Protein AF-A0A139DE17-F1 (afdb_monomer_lite)

Foldseek 3Di:
DDDAAAEEEEAQDPPPPVVCVLPVVRYNYQYDYLVDDPVVRQDPGDDAYAYEHEPQRDDPVSLVCVVVVLVVHRHPAYEYEHAPVCCVP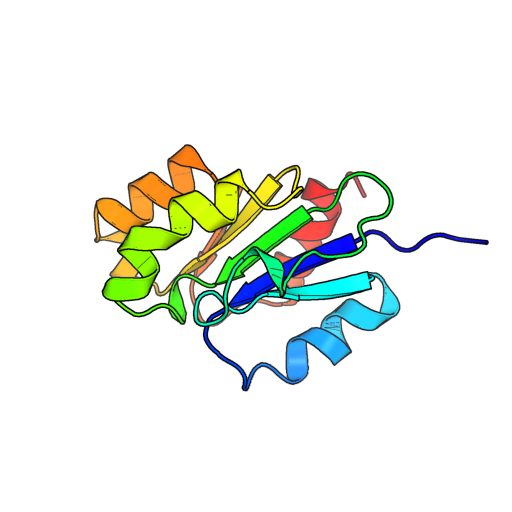PSVVCCCVVGHPYYDHPPDPSVVVVVVNCVSVPD

Secondary structure (DSSP, 8-state):
--PPPEEEEEES-TT-HHHHHHHTTTSEEEEE-TTS-GGG------SS-EEEEEGGG--HHHHTTHHHHHHHS--S-EEEEE-GGGGGSHHHHHHHHHHEEEEEESSP-HHHHHHHHHHHHT-

pLDDT: mean 85.29, std 9.53, range [44.12, 95.06]

Structure (mmCIF, N/CA/C/O backbone):
data_AF-A0A139DE17-F1
#
_entry.id   AF-A0A139DE17-F1
#
loop_
_atom_site.group_PDB
_atom_site.id
_atom_site.type_symbol
_atom_site.label_atom_id
_atom_site.label_alt_id
_atom_site.label_comp_id
_atom_site.label_asym_id
_atom_site.label_entity_id
_atom_site.label_seq_id
_atom_site.pdbx_PDB_ins_code
_atom_site.Cartn_x
_atom_site.Cartn_y
_atom_site.Cartn_z
_atom_site.occupancy
_atom_site.B_iso_or_equiv
_atom_site.auth_seq_id
_atom_site.auth_comp_id
_atom_site.auth_asym_id
_atom_site.auth_atom_id
_atom_site.pdbx_PDB_model_num
ATOM 1 N N . MET A 1 1 ? 22.606 -5.690 -19.377 1.00 44.12 1 MET A N 1
ATOM 2 C CA . MET A 1 1 ? 22.368 -5.689 -17.919 1.00 44.12 1 MET A CA 1
ATOM 3 C C . MET A 1 1 ? 20.881 -5.479 -17.728 1.00 44.12 1 MET A C 1
ATOM 5 O O . MET A 1 1 ? 20.391 -4.405 -18.050 1.00 44.12 1 MET A O 1
ATOM 9 N N . GLU A 1 2 ? 20.149 -6.518 -17.347 1.00 55.00 2 GLU A N 1
ATOM 10 C CA . GLU A 1 2 ? 18.698 -6.441 -17.159 1.00 55.00 2 GLU A CA 1
ATOM 11 C C . GLU A 1 2 ? 18.421 -5.691 -15.849 1.00 55.00 2 GLU A C 1
ATOM 13 O O . GLU A 1 2 ? 18.720 -6.188 -14.763 1.00 55.00 2 GLU A O 1
ATOM 18 N N . GLN A 1 3 ? 17.941 -4.450 -15.941 1.00 65.56 3 GLN A N 1
ATOM 19 C CA . GLN A 1 3 ? 17.540 -3.682 -14.762 1.00 65.56 3 GLN A CA 1
ATOM 20 C C . GLN A 1 3 ? 16.203 -4.235 -14.268 1.00 65.56 3 GLN A C 1
ATOM 22 O O . GLN A 1 3 ? 15.218 -4.225 -15.004 1.00 65.56 3 GLN A O 1
ATOM 27 N N . LYS A 1 4 ? 16.180 -4.754 -13.037 1.00 81.00 4 LYS A N 1
ATOM 28 C CA . LYS A 1 4 ? 14.949 -5.261 -12.424 1.00 81.00 4 LYS A CA 1
ATOM 29 C C . LYS A 1 4 ? 14.012 -4.094 -12.088 1.00 81.00 4 LYS A C 1
ATOM 31 O O . LYS A 1 4 ? 14.497 -3.080 -11.585 1.00 81.00 4 LYS A O 1
ATOM 36 N N . PRO A 1 5 ? 12.695 -4.245 -12.288 1.00 86.31 5 PRO A N 1
ATOM 37 C CA . PRO A 1 5 ? 11.727 -3.225 -11.915 1.00 86.31 5 PRO A CA 1
ATOM 38 C C . PRO A 1 5 ? 11.751 -2.950 -10.408 1.00 86.31 5 PRO A C 1
ATOM 40 O O . PRO A 1 5 ? 11.914 -3.862 -9.591 1.00 86.31 5 PRO A O 1
ATOM 43 N N . THR A 1 6 ? 11.586 -1.682 -10.035 1.00 89.62 6 THR A N 1
ATOM 44 C CA . THR A 1 6 ? 11.554 -1.258 -8.633 1.00 89.62 6 THR A CA 1
ATOM 45 C C . THR A 1 6 ? 10.143 -1.408 -8.053 1.00 89.62 6 THR A C 1
ATOM 47 O O . THR A 1 6 ? 9.176 -0.890 -8.610 1.00 89.62 6 THR A O 1
ATOM 50 N N . LEU A 1 7 ? 10.042 -2.089 -6.911 1.00 90.88 7 LEU A N 1
ATOM 51 C CA . LEU A 1 7 ? 8.816 -2.248 -6.127 1.00 90.88 7 LEU A CA 1
ATOM 52 C C . LEU A 1 7 ? 8.985 -1.522 -4.791 1.00 90.88 7 LEU A C 1
ATOM 54 O O . LEU A 1 7 ? 9.843 -1.897 -3.990 1.00 90.88 7 LEU A O 1
ATOM 58 N N . LEU A 1 8 ? 8.174 -0.495 -4.548 1.00 91.75 8 LEU A N 1
ATOM 59 C CA . LEU A 1 8 ? 8.128 0.200 -3.264 1.00 91.75 8 LEU A CA 1
ATOM 60 C C . LEU A 1 8 ? 7.160 -0.527 -2.336 1.00 91.75 8 LEU A C 1
ATOM 62 O O . LEU A 1 8 ? 6.029 -0.808 -2.718 1.00 91.75 8 LEU A O 1
ATOM 66 N N . TRP A 1 9 ? 7.590 -0.827 -1.119 1.00 91.44 9 TRP A N 1
ATOM 67 C CA . TRP A 1 9 ? 6.753 -1.480 -0.120 1.00 91.44 9 TRP A CA 1
ATOM 68 C C . TRP A 1 9 ? 6.647 -0.603 1.117 1.00 91.44 9 TRP A C 1
ATOM 70 O O . TRP A 1 9 ? 7.570 -0.556 1.931 1.00 91.44 9 TRP A O 1
ATOM 80 N N . LEU A 1 10 ? 5.523 0.093 1.240 1.00 91.19 10 LEU A N 1
ATOM 81 C CA . LEU A 1 10 ? 5.213 0.988 2.343 1.00 91.19 10 LEU A CA 1
ATOM 82 C C . LEU A 1 10 ? 4.457 0.211 3.424 1.00 91.19 10 LEU A C 1
ATOM 84 O O . LEU A 1 10 ? 3.290 -0.120 3.240 1.00 91.19 10 LEU A O 1
ATOM 88 N N . SER A 1 11 ? 5.116 -0.102 4.540 1.00 88.94 11 SER A N 1
ATOM 89 C CA . SER A 1 11 ? 4.501 -0.847 5.649 1.00 88.94 11 SER A CA 1
ATOM 90 C C . SER A 1 11 ? 5.079 -0.430 6.998 1.00 88.94 11 SER A C 1
ATOM 92 O O . SER A 1 11 ? 6.285 -0.200 7.145 1.00 88.94 11 SER A O 1
ATOM 94 N N . ALA A 1 12 ? 4.210 -0.356 8.006 1.00 84.88 12 ALA A N 1
ATOM 95 C CA . ALA A 1 12 ? 4.616 -0.168 9.394 1.00 84.88 12 ALA A CA 1
ATOM 96 C C . ALA A 1 12 ? 5.077 -1.483 10.049 1.00 84.88 12 ALA A C 1
ATOM 98 O O . ALA A 1 12 ? 5.789 -1.445 11.056 1.00 84.88 12 ALA A O 1
ATOM 99 N N . ASP A 1 13 ? 4.735 -2.642 9.475 1.00 81.00 13 ASP A N 1
ATOM 100 C CA . ASP A 1 13 ? 5.158 -3.939 9.993 1.00 81.00 13 ASP A CA 1
ATOM 101 C C . ASP A 1 13 ? 6.578 -4.300 9.531 1.00 81.00 13 ASP A C 1
ATOM 103 O O . ASP A 1 13 ? 6.835 -4.767 8.418 1.00 81.00 13 ASP A O 1
ATOM 107 N N . ARG A 1 14 ? 7.533 -4.140 10.449 1.00 66.50 14 ARG A N 1
ATOM 108 C CA . ARG A 1 14 ? 8.941 -4.503 10.232 1.00 66.50 14 ARG A CA 1
ATOM 109 C C . ARG A 1 14 ? 9.182 -6.016 10.148 1.00 66.50 14 ARG A C 1
ATOM 111 O O . ARG A 1 14 ? 10.278 -6.424 9.765 1.00 66.50 14 ARG A O 1
ATOM 118 N N . ARG A 1 15 ? 8.203 -6.861 10.499 1.00 63.78 15 ARG A N 1
ATOM 119 C CA . ARG A 1 15 ? 8.351 -8.327 10.568 1.00 63.78 15 ARG A CA 1
ATOM 120 C C . ARG A 1 15 ? 7.990 -9.055 9.282 1.00 63.78 15 ARG A C 1
ATOM 122 O O . ARG A 1 15 ? 8.085 -10.283 9.255 1.00 63.78 15 ARG A O 1
ATOM 129 N N . GLN A 1 16 ? 7.631 -8.351 8.209 1.00 63.81 16 GLN A N 1
ATOM 130 C CA . GLN A 1 16 ? 7.336 -8.960 6.910 1.00 63.81 16 GLN A CA 1
ATOM 131 C C . GLN A 1 16 ? 8.611 -9.509 6.252 1.00 63.81 16 GLN A C 1
ATOM 133 O O . GLN A 1 16 ? 9.095 -9.016 5.241 1.00 63.81 16 GLN A O 1
ATOM 138 N N . ASN A 1 17 ? 9.208 -10.555 6.818 1.00 58.81 17 ASN A N 1
ATOM 139 C CA . ASN A 1 17 ? 10.420 -11.171 6.281 1.00 58.81 17 ASN A CA 1
ATOM 140 C C . ASN A 1 17 ? 10.151 -11.899 4.958 1.00 58.81 17 ASN A C 1
ATOM 142 O O . ASN A 1 17 ? 11.010 -11.933 4.078 1.00 58.81 17 ASN A O 1
ATOM 146 N N . ASN A 1 18 ? 8.928 -12.394 4.770 1.00 70.50 18 ASN A N 1
ATOM 147 C CA . ASN A 1 18 ? 8.591 -13.245 3.634 1.00 70.50 18 ASN A CA 1
ATOM 148 C C . ASN A 1 18 ? 8.501 -12.475 2.306 1.00 70.50 18 ASN A C 1
ATOM 150 O O . ASN A 1 18 ? 8.824 -13.041 1.266 1.00 70.50 18 ASN A O 1
ATOM 154 N N . ILE A 1 19 ? 8.143 -11.181 2.307 1.00 77.44 19 ILE A N 1
ATOM 155 C CA . ILE A 1 19 ? 7.994 -10.408 1.054 1.00 77.44 19 ILE A CA 1
ATOM 156 C C . ILE A 1 19 ? 9.311 -10.308 0.281 1.00 77.44 19 ILE A C 1
ATOM 158 O O . ILE A 1 19 ? 9.317 -10.380 -0.943 1.00 77.44 19 ILE A O 1
ATOM 162 N N . HIS A 1 20 ? 10.446 -10.209 0.981 1.00 72.12 20 HIS A N 1
ATOM 163 C CA . HIS A 1 20 ? 11.735 -10.118 0.306 1.00 72.12 20 HIS A CA 1
ATOM 164 C C . HIS A 1 20 ? 12.011 -11.411 -0.459 1.00 72.12 20 HIS A C 1
ATOM 166 O O . HIS A 1 20 ? 12.295 -11.372 -1.648 1.00 72.12 20 HIS A O 1
ATOM 172 N N . GLN A 1 21 ? 11.815 -12.568 0.174 1.00 75.94 21 GLN A N 1
ATOM 173 C CA . GLN A 1 21 ? 11.983 -13.860 -0.489 1.00 75.94 21 GLN A CA 1
ATOM 174 C C . GLN A 1 21 ? 10.976 -14.076 -1.633 1.00 75.94 21 GLN A C 1
ATOM 176 O O . GLN A 1 21 ? 11.307 -14.702 -2.638 1.00 75.94 21 GLN A O 1
ATOM 181 N N . LEU A 1 22 ? 9.757 -13.543 -1.510 1.00 77.75 22 LEU A N 1
ATOM 182 C CA . LEU A 1 22 ? 8.717 -13.697 -2.525 1.00 77.75 22 LEU A CA 1
ATOM 183 C C . LEU A 1 22 ? 8.960 -12.845 -3.780 1.00 77.75 22 LEU A C 1
ATOM 185 O O . LEU A 1 22 ? 8.544 -13.280 -4.857 1.00 77.75 22 LEU A O 1
ATOM 189 N N . PHE A 1 23 ? 9.591 -11.672 -3.658 1.00 82.06 23 PHE A N 1
ATOM 190 C CA . PHE A 1 23 ? 9.721 -10.705 -4.757 1.00 82.06 23 PHE A CA 1
ATOM 191 C C . PHE A 1 23 ? 11.162 -10.438 -5.215 1.00 82.06 23 PHE A C 1
ATOM 193 O O . PHE A 1 23 ? 11.335 -10.029 -6.359 1.00 82.06 23 PHE A O 1
ATOM 200 N N . ALA A 1 24 ? 12.198 -10.727 -4.415 1.00 77.56 24 ALA A N 1
ATOM 201 C CA . ALA A 1 24 ? 13.600 -10.395 -4.736 1.00 77.56 24 ALA A CA 1
ATOM 202 C C . ALA A 1 24 ? 14.119 -11.016 -6.046 1.00 77.56 24 ALA A C 1
ATOM 204 O O . ALA A 1 24 ? 15.055 -10.505 -6.675 1.00 77.56 24 ALA A O 1
ATOM 205 N N . ASN A 1 25 ? 13.508 -12.117 -6.489 1.00 80.12 25 ASN A N 1
ATOM 206 C CA . ASN A 1 25 ? 13.884 -12.756 -7.745 1.00 80.12 25 ASN A CA 1
ATOM 207 C C . ASN A 1 25 ? 13.533 -11.872 -8.951 1.00 80.12 25 ASN A C 1
ATOM 209 O O . ASN A 1 25 ? 14.354 -11.755 -9.859 1.00 80.12 25 ASN A O 1
ATOM 213 N N . GLN A 1 26 ? 12.381 -11.197 -8.923 1.00 82.56 26 GLN A N 1
ATOM 214 C CA . GLN A 1 26 ? 11.833 -10.440 -10.057 1.00 82.56 26 GLN A CA 1
ATOM 215 C C . GLN A 1 26 ? 11.896 -8.918 -9.868 1.00 82.56 26 GLN A C 1
ATOM 217 O O . GLN A 1 26 ? 11.964 -8.194 -10.853 1.00 82.56 26 GLN A O 1
ATOM 222 N N . TRP A 1 27 ? 11.929 -8.432 -8.626 1.00 87.56 27 TRP A N 1
ATOM 223 C CA . TRP A 1 27 ? 11.812 -7.013 -8.289 1.00 87.56 27 TRP A CA 1
ATOM 224 C C . TRP A 1 27 ? 12.985 -6.538 -7.432 1.00 87.56 27 TRP A C 1
ATOM 226 O O . TRP A 1 27 ? 13.501 -7.276 -6.590 1.00 87.56 27 TRP A O 1
ATOM 236 N N . GLN A 1 28 ? 13.371 -5.275 -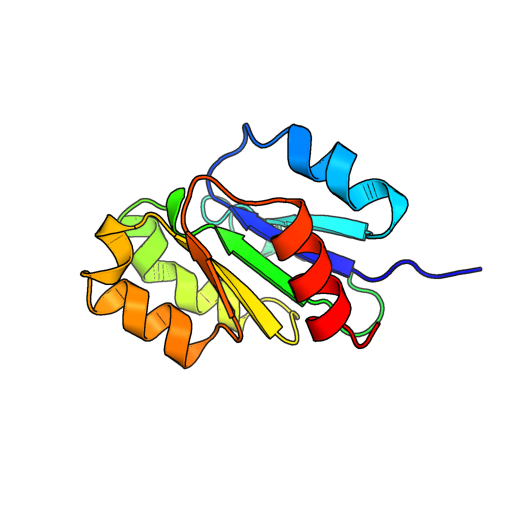7.606 1.00 87.81 28 GLN A N 1
ATOM 237 C CA . GLN A 1 28 ? 14.152 -4.532 -6.618 1.00 87.81 28 GLN A CA 1
ATOM 238 C C . GLN A 1 28 ? 13.203 -3.986 -5.552 1.00 87.81 28 GLN A C 1
ATOM 240 O O . GLN A 1 28 ? 12.545 -2.968 -5.757 1.00 87.81 28 GLN A O 1
ATOM 245 N N . LEU A 1 29 ? 13.105 -4.700 -4.433 1.00 87.25 29 LEU A N 1
ATOM 246 C CA . LEU A 1 29 ? 12.234 -4.332 -3.322 1.00 87.25 29 LEU A CA 1
ATOM 247 C C . LEU A 1 29 ? 12.870 -3.222 -2.473 1.00 87.25 29 LEU A C 1
ATOM 249 O O . LEU A 1 29 ? 13.867 -3.463 -1.797 1.00 87.25 29 LEU A O 1
ATOM 253 N N . ASN A 1 30 ? 12.237 -2.051 -2.439 1.00 88.19 30 ASN A N 1
ATOM 254 C CA . ASN A 1 30 ? 12.588 -0.951 -1.546 1.00 88.19 30 ASN A CA 1
ATOM 255 C C . ASN A 1 30 ? 11.534 -0.834 -0.446 1.00 88.19 30 ASN A C 1
ATOM 257 O O . ASN A 1 30 ? 10.378 -0.504 -0.710 1.00 88.19 30 ASN A O 1
ATOM 261 N N . ARG A 1 31 ? 11.930 -1.125 0.792 1.00 87.06 31 ARG A N 1
ATOM 262 C CA . ARG A 1 31 ? 11.043 -1.034 1.956 1.00 87.06 31 ARG A CA 1
ATOM 263 C C . ARG A 1 31 ? 11.037 0.382 2.494 1.00 87.06 31 ARG A C 1
ATOM 265 O O . ARG A 1 31 ? 12.092 0.995 2.618 1.00 87.06 31 ARG A O 1
ATOM 272 N N . ILE A 1 32 ? 9.845 0.861 2.807 1.00 88.62 32 ILE A N 1
ATOM 273 C CA . ILE A 1 32 ? 9.613 2.207 3.296 1.00 88.62 32 ILE A CA 1
ATOM 274 C C . ILE A 1 32 ? 8.764 2.098 4.548 1.00 88.62 32 ILE A C 1
ATOM 276 O O . ILE A 1 32 ? 7.699 1.474 4.551 1.00 88.62 32 ILE A O 1
ATOM 280 N N . HIS A 1 33 ? 9.252 2.704 5.620 1.00 87.62 33 HIS A N 1
ATOM 281 C CA . HIS A 1 33 ? 8.578 2.680 6.903 1.00 87.62 33 HIS A CA 1
ATOM 282 C C . HIS A 1 33 ? 7.959 4.048 7.197 1.00 87.62 33 HIS A C 1
ATOM 284 O O . HIS A 1 33 ? 8.699 5.006 7.408 1.00 87.62 33 HIS A O 1
ATOM 290 N N . PRO A 1 34 ? 6.621 4.154 7.311 1.00 83.25 34 PRO A N 1
ATOM 291 C CA . PRO A 1 34 ? 5.955 5.432 7.563 1.00 83.25 34 PRO A CA 1
ATOM 292 C C . PRO A 1 34 ? 6.223 6.000 8.968 1.00 83.25 34 PRO A C 1
ATOM 294 O O . PRO A 1 34 ? 5.800 7.108 9.277 1.00 83.25 34 PRO A O 1
ATOM 297 N N . GLY A 1 35 ? 6.898 5.241 9.841 1.00 80.75 35 GLY A N 1
ATOM 298 C CA . GLY A 1 35 ? 7.390 5.718 11.137 1.00 80.75 35 GLY A CA 1
ATOM 299 C C . GLY A 1 35 ? 8.780 6.366 11.092 1.00 80.75 35 GLY A C 1
ATOM 300 O O . GLY A 1 35 ? 9.228 6.883 12.111 1.00 80.75 35 GLY A O 1
ATOM 301 N N . GLU A 1 36 ? 9.474 6.321 9.954 1.00 80.44 36 GLU A N 1
ATOM 302 C CA . GLU A 1 36 ? 10.783 6.953 9.753 1.00 80.44 36 GLU A CA 1
ATOM 303 C C . GLU A 1 36 ? 10.632 8.201 8.879 1.00 80.44 36 GLU A C 1
ATOM 305 O O . GLU A 1 36 ? 9.690 8.286 8.108 1.00 80.44 36 GLU A O 1
ATOM 310 N N . PRO A 1 37 ? 11.508 9.207 8.981 1.00 77.62 37 PRO A N 1
ATOM 311 C CA . PRO A 1 37 ? 11.372 10.411 8.170 1.00 77.62 37 PRO A CA 1
ATOM 312 C C . PRO A 1 37 ? 11.484 10.136 6.656 1.00 77.62 37 PRO A C 1
ATOM 314 O O . PRO A 1 37 ? 12.412 9.477 6.203 1.00 77.62 37 PRO A O 1
ATOM 317 N N . LEU A 1 38 ? 10.598 10.740 5.852 1.00 75.06 38 LEU A N 1
ATOM 318 C CA . LEU A 1 38 ? 10.573 10.642 4.377 1.00 75.06 38 LEU A CA 1
ATOM 319 C C . LEU A 1 38 ? 11.949 10.821 3.710 1.00 75.06 38 LEU A C 1
ATOM 321 O O . LEU A 1 38 ? 12.309 10.085 2.794 1.00 75.06 38 LEU A O 1
ATOM 325 N N . HIS A 1 39 ? 12.743 11.785 4.183 1.00 72.25 39 HIS A N 1
ATOM 326 C CA . HIS A 1 39 ? 14.037 12.126 3.586 1.00 72.25 39 HIS A CA 1
ATOM 327 C C . HIS A 1 39 ? 15.113 11.046 3.772 1.00 72.25 39 HIS A C 1
ATOM 329 O O . HIS A 1 39 ? 16.078 11.025 3.014 1.00 72.25 39 HIS A O 1
ATOM 335 N N . THR A 1 40 ? 14.968 10.145 4.749 1.00 72.50 40 THR A N 1
ATOM 336 C CA . THR A 1 40 ? 15.905 9.024 4.947 1.00 72.50 40 THR A CA 1
ATOM 337 C C . THR A 1 40 ? 15.508 7.786 4.149 1.00 72.50 40 THR A C 1
ATOM 339 O O . THR A 1 40 ? 16.269 6.822 4.076 1.00 72.50 40 THR A O 1
ATOM 342 N N . GLN A 1 41 ? 14.320 7.799 3.545 1.00 71.06 41 GLN A N 1
ATOM 343 C CA . GLN A 1 41 ? 13.716 6.676 2.838 1.00 71.06 41 GLN A CA 1
ATOM 344 C C . GLN A 1 41 ? 13.495 7.048 1.368 1.00 71.06 41 GLN A C 1
ATOM 346 O O . GLN A 1 41 ? 12.405 6.867 0.836 1.00 71.06 41 GLN A O 1
ATOM 351 N N . GLN A 1 42 ? 14.524 7.596 0.710 1.00 68.12 42 GLN A N 1
ATOM 352 C CA . GLN A 1 42 ? 14.493 7.854 -0.730 1.00 68.12 42 GLN A CA 1
ATOM 353 C C . GLN A 1 42 ? 14.921 6.595 -1.493 1.00 68.12 42 GLN A C 1
ATOM 355 O O . GLN A 1 42 ? 16.113 6.278 -1.536 1.00 68.12 42 GLN A O 1
ATOM 360 N N . PRO A 1 43 ? 13.980 5.845 -2.092 1.00 69.69 43 PRO A N 1
ATOM 361 C CA . PRO A 1 43 ? 14.335 4.675 -2.871 1.00 69.69 43 PRO A CA 1
ATOM 362 C C . PRO A 1 43 ? 15.112 5.094 -4.121 1.00 69.69 43 PRO A C 1
ATOM 364 O O . PRO A 1 43 ? 14.645 5.918 -4.909 1.00 69.69 43 PRO A O 1
ATOM 367 N N . GLY A 1 44 ? 16.272 4.475 -4.349 1.00 68.62 44 GLY A N 1
ATOM 368 C CA . GLY A 1 44 ? 16.910 4.501 -5.662 1.00 68.62 44 GLY A CA 1
ATOM 369 C C . GLY A 1 44 ? 15.988 3.794 -6.652 1.00 68.62 44 GLY A C 1
ATOM 370 O O . GLY A 1 44 ? 15.869 2.570 -6.620 1.00 68.62 44 GLY A O 1
ATOM 371 N N . CYS A 1 45 ? 15.271 4.562 -7.469 1.00 66.88 45 CYS A N 1
ATOM 372 C CA . CYS A 1 45 ? 14.306 4.026 -8.422 1.00 66.88 45 CYS A CA 1
ATOM 373 C C . CYS A 1 45 ? 14.921 3.999 -9.814 1.00 66.88 45 CYS A C 1
ATOM 375 O O . CYS A 1 45 ? 15.396 5.022 -10.306 1.00 66.88 45 CYS A O 1
ATOM 377 N N . SER A 1 46 ? 14.877 2.837 -10.460 1.00 68.75 46 SER A N 1
ATOM 378 C CA . SER A 1 46 ? 15.159 2.729 -11.889 1.00 68.75 46 SER A CA 1
ATOM 379 C C . SER A 1 46 ? 13.836 2.538 -12.638 1.00 68.75 46 SER A C 1
ATOM 381 O O . SER A 1 46 ? 13.023 1.682 -12.291 1.00 68.75 46 SER A O 1
ATOM 383 N N . GLY A 1 47 ? 13.573 3.377 -13.642 1.00 78.88 47 GLY A N 1
ATOM 384 C CA . GLY A 1 47 ? 12.332 3.320 -14.422 1.00 78.88 47 GLY A CA 1
ATOM 385 C C . GLY A 1 47 ? 11.092 3.838 -13.679 1.00 78.88 47 GLY A C 1
ATOM 386 O O . GLY A 1 47 ? 11.148 4.874 -13.022 1.00 78.88 47 GLY A O 1
ATOM 387 N N . ARG A 1 48 ? 9.951 3.154 -13.850 1.00 85.25 48 ARG A N 1
ATOM 388 C CA . ARG A 1 48 ? 8.626 3.558 -13.339 1.00 85.25 48 ARG A CA 1
ATOM 389 C C . ARG A 1 48 ? 8.194 2.683 -12.160 1.00 85.25 48 ARG A C 1
ATOM 391 O O . ARG A 1 48 ? 7.425 1.757 -12.386 1.00 85.25 48 ARG A O 1
ATOM 398 N N . PRO A 1 49 ? 8.663 2.927 -10.926 1.00 89.75 49 PRO A N 1
ATOM 399 C CA . PRO A 1 49 ? 8.358 2.050 -9.800 1.00 89.75 49 PRO A CA 1
ATOM 400 C C . PRO A 1 49 ? 6.847 1.887 -9.599 1.00 89.75 49 PRO A C 1
ATOM 402 O O . PRO A 1 49 ? 6.068 2.803 -9.869 1.00 89.75 49 PRO A O 1
ATOM 405 N N . ILE A 1 50 ? 6.441 0.727 -9.097 1.00 92.19 50 ILE A N 1
ATOM 406 C CA . ILE A 1 50 ? 5.086 0.492 -8.5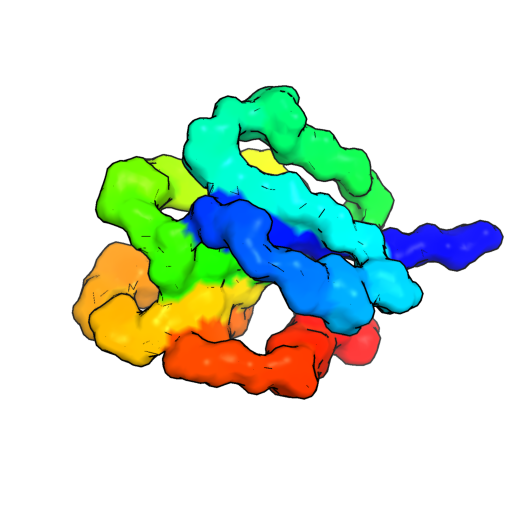80 1.00 92.19 50 ILE A CA 1
ATOM 407 C C . ILE A 1 50 ? 5.158 0.320 -7.066 1.00 92.19 50 ILE A C 1
ATOM 409 O O . ILE A 1 50 ? 6.202 -0.061 -6.532 1.00 92.19 50 ILE A O 1
ATOM 413 N N . GLY A 1 51 ? 4.072 0.635 -6.372 1.00 92.56 51 GLY A N 1
ATOM 414 C CA . GLY A 1 51 ? 4.011 0.637 -4.919 1.00 92.56 51 GLY A CA 1
ATOM 415 C C . GLY A 1 51 ? 2.984 -0.342 -4.364 1.00 92.56 51 GLY A C 1
ATOM 416 O O . GLY A 1 51 ? 1.918 -0.543 -4.940 1.00 92.56 51 GLY A O 1
ATOM 417 N N . VAL A 1 52 ? 3.290 -0.919 -3.208 1.00 93.69 52 VAL A N 1
ATOM 418 C CA . VAL A 1 52 ? 2.331 -1.596 -2.334 1.00 93.69 52 VAL A CA 1
ATOM 419 C C . VAL A 1 52 ? 2.281 -0.831 -1.022 1.00 93.69 52 VAL A C 1
ATOM 421 O O . VAL A 1 52 ? 3.324 -0.625 -0.398 1.00 93.69 52 VAL A O 1
ATOM 424 N N . CYS A 1 53 ? 1.090 -0.407 -0.609 1.00 93.19 53 CYS A N 1
ATOM 425 C CA . CYS A 1 53 ? 0.861 0.258 0.666 1.00 93.19 53 CYS A CA 1
ATOM 426 C C . CYS A 1 53 ? 0.058 -0.646 1.602 1.00 93.19 53 CYS A C 1
ATOM 428 O O . CYS A 1 53 ? -1.093 -0.997 1.361 1.00 93.19 53 CYS A O 1
ATOM 430 N N . ASP A 1 54 ? 0.686 -1.042 2.697 1.00 92.50 54 ASP A N 1
ATOM 431 C CA . ASP A 1 54 ? 0.092 -1.896 3.711 1.00 92.50 54 ASP A CA 1
ATOM 432 C C . ASP A 1 54 ? -0.593 -1.059 4.788 1.00 92.50 54 ASP A C 1
ATOM 434 O O . ASP A 1 54 ? -0.032 -0.789 5.855 1.00 92.50 54 ASP A O 1
ATOM 438 N N . LEU A 1 55 ? -1.824 -0.655 4.479 1.00 91.81 55 LEU A N 1
ATOM 439 C CA . LEU A 1 55 ? -2.706 0.087 5.374 1.00 91.81 55 LEU A CA 1
ATOM 440 C C . LEU A 1 55 ? -3.134 -0.770 6.577 1.00 91.81 55 LEU A C 1
ATOM 442 O O . LEU A 1 55 ? -3.318 -0.256 7.680 1.00 91.81 55 LEU A O 1
ATOM 446 N N . ALA A 1 56 ? -3.223 -2.091 6.404 1.00 91.25 56 ALA A N 1
ATOM 447 C CA . ALA A 1 56 ? -3.553 -3.016 7.483 1.00 91.25 56 ALA A CA 1
ATOM 448 C C . ALA A 1 56 ? -2.567 -2.953 8.660 1.00 91.25 56 ALA A C 1
ATOM 450 O O . ALA A 1 56 ? -2.975 -3.170 9.802 1.00 91.25 56 ALA A O 1
ATOM 451 N N . SER A 1 57 ? -1.296 -2.641 8.393 1.00 88.94 57 SER A N 1
ATOM 452 C CA . SER A 1 57 ? -0.268 -2.473 9.427 1.00 88.94 57 SER A CA 1
ATOM 453 C C . SER A 1 57 ? -0.250 -1.098 10.107 1.00 88.94 57 SER A C 1
ATOM 455 O O . SER A 1 57 ? 0.422 -0.943 11.128 1.00 88.94 57 SER A O 1
ATOM 457 N N . LEU A 1 58 ? -0.940 -0.095 9.553 1.00 89.00 58 LEU A N 1
ATOM 458 C CA . LEU A 1 58 ? -0.825 1.292 10.005 1.00 89.00 58 LEU A CA 1
ATOM 459 C C . LEU A 1 58 ? -1.623 1.567 11.279 1.00 89.00 58 LEU A C 1
ATOM 461 O O . LEU A 1 58 ? -2.739 1.086 11.475 1.00 89.00 58 LEU A O 1
ATOM 465 N N . THR A 1 59 ? -1.069 2.435 12.122 1.00 86.50 59 THR A N 1
ATOM 466 C CA . THR A 1 59 ? -1.787 3.039 13.247 1.00 86.50 59 THR A CA 1
ATOM 467 C C . THR A 1 59 ? -2.582 4.270 12.804 1.00 86.50 59 THR A C 1
ATOM 469 O O . THR A 1 59 ? -2.307 4.874 11.767 1.00 86.50 59 THR A O 1
ATOM 472 N N . GLN A 1 60 ? -3.534 4.715 13.631 1.00 83.38 60 GLN A N 1
ATOM 473 C CA . GLN A 1 60 ? -4.352 5.904 13.348 1.00 83.38 60 GLN A CA 1
ATOM 474 C C . GLN A 1 60 ? -3.520 7.171 13.075 1.00 83.38 60 GLN A C 1
ATOM 476 O O . GLN A 1 60 ? -3.884 7.985 12.230 1.00 83.38 60 GLN A O 1
ATOM 481 N N . SER A 1 61 ? -2.392 7.348 13.770 1.00 85.12 61 SER A N 1
ATOM 482 C CA . SER A 1 61 ? -1.506 8.498 13.558 1.00 85.12 61 SER A CA 1
ATOM 483 C C . SER A 1 61 ? -0.722 8.409 12.246 1.00 85.12 61 SER A C 1
ATOM 485 O O . SER A 1 61 ? -0.417 9.439 11.647 1.00 85.12 61 SER A O 1
ATOM 487 N N . GLN A 1 62 ? -0.420 7.198 11.774 1.00 86.69 62 GLN A N 1
ATOM 488 C CA . GLN A 1 62 ? 0.224 6.979 10.478 1.00 86.69 62 GLN A CA 1
ATOM 489 C C . GLN A 1 62 ? -0.758 7.190 9.326 1.00 86.69 62 GLN A C 1
ATOM 491 O O . GLN A 1 62 ? -0.384 7.791 8.325 1.00 86.69 62 GLN A O 1
ATOM 496 N N . TYR A 1 63 ? -2.023 6.798 9.498 1.00 84.88 63 TYR A N 1
ATOM 497 C CA . TYR A 1 63 ? -3.092 7.086 8.539 1.00 84.88 63 TYR A CA 1
ATOM 498 C C . TYR A 1 63 ? -3.263 8.578 8.241 1.00 84.88 63 TYR A C 1
ATOM 500 O O . TYR A 1 63 ? -3.637 8.926 7.132 1.00 84.88 63 TYR A O 1
ATOM 508 N N . ALA A 1 64 ? -2.983 9.463 9.202 1.00 85.25 64 ALA A N 1
ATOM 509 C CA . ALA A 1 64 ? -3.071 10.910 8.992 1.00 85.25 64 ALA A CA 1
ATOM 510 C C . ALA A 1 64 ? -1.950 11.478 8.103 1.00 85.25 64 ALA A C 1
ATOM 512 O O . ALA A 1 64 ? -2.074 12.587 7.594 1.00 85.25 64 ALA A O 1
ATOM 513 N N . HIS A 1 65 ? -0.848 10.743 7.946 1.00 86.81 65 HIS A N 1
ATOM 514 C CA . HIS A 1 65 ? 0.319 11.178 7.178 1.00 86.81 65 HIS A CA 1
ATOM 515 C C . HIS A 1 65 ? 0.568 10.298 5.953 1.00 86.81 65 HIS A C 1
ATOM 517 O O . HIS A 1 65 ? 1.524 10.537 5.220 1.00 86.81 65 HIS A O 1
ATOM 523 N N . ILE A 1 66 ? -0.251 9.266 5.731 1.00 89.12 66 ILE A N 1
ATOM 524 C CA . ILE A 1 66 ? -0.012 8.287 4.673 1.00 89.12 66 ILE A CA 1
ATOM 525 C C . ILE A 1 66 ? -0.160 8.907 3.284 1.00 89.12 66 ILE A C 1
ATOM 527 O O . ILE A 1 66 ? 0.623 8.569 2.403 1.00 89.12 66 ILE A O 1
ATOM 531 N N . ASP A 1 67 ? -1.075 9.866 3.116 1.00 89.94 67 ASP A N 1
ATOM 532 C CA . ASP A 1 67 ? -1.254 10.623 1.874 1.00 89.94 67 ASP A CA 1
ATOM 533 C C . ASP A 1 67 ? 0.069 11.261 1.427 1.00 89.94 67 ASP A C 1
ATOM 535 O O . ASP A 1 67 ? 0.503 11.074 0.295 1.00 89.94 67 ASP A O 1
ATOM 539 N N . GLN A 1 68 ? 0.796 11.887 2.362 1.00 89.19 68 GLN A N 1
ATOM 540 C CA . GLN A 1 68 ? 2.095 12.506 2.082 1.00 89.19 68 GLN A CA 1
ATOM 541 C C . GLN A 1 68 ? 3.113 11.482 1.571 1.00 89.19 68 GLN A C 1
ATOM 543 O O . GLN A 1 68 ? 3.894 11.778 0.672 1.00 89.19 68 GLN A O 1
ATOM 548 N N . TRP A 1 69 ? 3.112 10.260 2.111 1.00 90.50 69 TRP A N 1
ATOM 549 C CA . TRP A 1 69 ? 3.976 9.195 1.598 1.00 90.50 69 TRP A CA 1
ATOM 550 C C . TRP A 1 69 ? 3.591 8.789 0.181 1.00 90.50 69 TRP A C 1
ATOM 552 O O . TRP A 1 69 ? 4.467 8.675 -0.672 1.00 90.50 69 TRP A O 1
ATOM 562 N N . LEU A 1 70 ? 2.303 8.581 -0.079 1.00 90.56 70 LEU A N 1
ATOM 563 C CA . LEU A 1 70 ? 1.819 8.161 -1.394 1.00 90.56 70 LEU A CA 1
ATOM 564 C C . LEU A 1 70 ? 2.093 9.225 -2.469 1.00 90.56 70 LEU A C 1
ATOM 566 O O . LEU A 1 70 ? 2.402 8.860 -3.602 1.00 90.56 70 LEU A O 1
ATOM 570 N N . GLU A 1 71 ? 2.055 10.509 -2.099 1.00 89.88 71 GLU A N 1
ATOM 571 C CA . GLU A 1 71 ? 2.344 11.657 -2.969 1.00 89.88 71 GLU A CA 1
ATOM 572 C C . GLU A 1 71 ? 3.840 11.902 -3.196 1.00 89.88 71 GLU A C 1
ATOM 574 O O . GLU A 1 71 ? 4.254 12.254 -4.301 1.00 89.88 71 GLU A O 1
ATOM 579 N N . HIS A 1 72 ? 4.669 11.750 -2.160 1.00 89.38 72 HIS A N 1
ATOM 580 C CA . HIS A 1 72 ? 6.103 12.038 -2.257 1.00 89.38 72 HIS A CA 1
ATOM 581 C C . HIS A 1 72 ? 6.913 10.907 -2.887 1.00 89.38 72 HIS A C 1
ATOM 583 O O . HIS A 1 72 ? 8.006 11.142 -3.410 1.00 89.38 72 HIS A O 1
ATOM 589 N N . LEU A 1 73 ? 6.423 9.675 -2.802 1.00 89.62 73 LEU A N 1
ATOM 590 C CA . LEU A 1 73 ? 7.130 8.524 -3.334 1.00 89.62 73 LEU A CA 1
ATOM 591 C C . LEU A 1 73 ? 6.942 8.416 -4.852 1.00 89.62 73 LEU A C 1
ATOM 593 O O . LEU A 1 73 ? 5.841 8.602 -5.359 1.00 89.62 73 LEU A O 1
ATOM 597 N N . PRO A 1 74 ? 7.989 8.035 -5.604 1.00 89.31 74 PRO A N 1
ATOM 598 C CA . PRO A 1 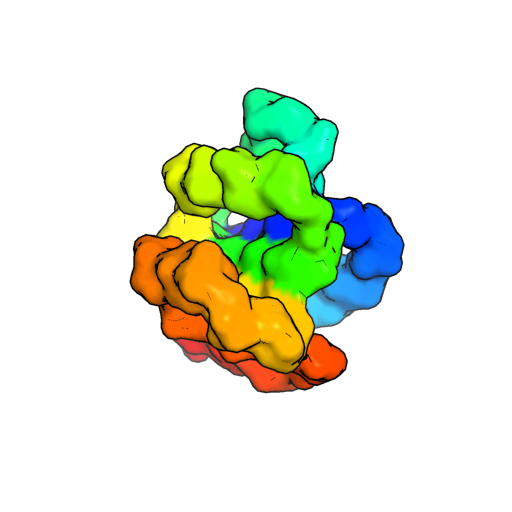74 ? 7.974 8.083 -7.068 1.00 89.31 74 PRO A CA 1
ATOM 599 C C . PRO A 1 74 ? 7.130 6.980 -7.734 1.00 89.31 74 PRO A C 1
ATOM 601 O O . PRO A 1 74 ? 7.255 6.770 -8.942 1.00 89.31 74 PRO A O 1
ATOM 604 N N . ALA A 1 75 ? 6.320 6.235 -6.974 1.00 90.25 75 ALA A N 1
ATOM 605 C CA . ALA A 1 75 ? 5.511 5.143 -7.502 1.00 90.25 75 ALA A CA 1
ATOM 606 C C . ALA A 1 75 ? 4.455 5.661 -8.483 1.00 90.25 75 ALA A C 1
ATOM 608 O O . ALA A 1 75 ? 3.664 6.545 -8.180 1.00 90.25 75 ALA A O 1
ATOM 609 N N . SER A 1 76 ? 4.420 5.049 -9.661 1.00 89.88 76 SER A N 1
ATOM 610 C CA . SER A 1 76 ? 3.460 5.356 -10.722 1.00 89.88 76 SER A CA 1
ATOM 611 C C . SER A 1 76 ? 2.048 4.840 -10.435 1.00 89.88 76 SER A C 1
ATOM 613 O O . SER A 1 76 ? 1.079 5.314 -11.024 1.00 89.88 76 SER A O 1
ATOM 615 N N . SER A 1 77 ? 1.915 3.837 -9.570 1.00 91.56 77 SER A N 1
ATOM 616 C CA . SER A 1 77 ? 0.639 3.262 -9.144 1.00 91.56 77 SER A CA 1
ATOM 617 C C . SER A 1 77 ? 0.823 2.523 -7.826 1.00 91.56 77 SER A C 1
ATOM 619 O O . SER A 1 77 ? 1.867 1.901 -7.614 1.00 91.56 77 SER A O 1
ATOM 621 N N . TRP A 1 78 ? -0.208 2.553 -6.981 1.00 94.56 78 TRP A N 1
ATOM 622 C CA . TRP A 1 78 ? -0.227 1.874 -5.688 1.00 94.56 78 TRP A CA 1
ATOM 623 C C . TRP A 1 78 ? -1.247 0.740 -5.642 1.00 94.56 78 TRP A C 1
ATOM 625 O O . TRP A 1 78 ? -2.305 0.815 -6.264 1.00 94.56 78 TRP A O 1
ATOM 635 N N . LEU A 1 79 ? -0.926 -0.299 -4.878 1.00 95.06 79 LEU A N 1
ATOM 636 C CA . LEU A 1 79 ? -1.838 -1.369 -4.493 1.00 95.06 79 LEU A CA 1
ATOM 637 C C . LEU A 1 79 ? -1.961 -1.385 -2.973 1.00 95.06 79 LEU A C 1
ATOM 639 O O . LEU A 1 79 ? -0.951 -1.489 -2.276 1.00 95.06 79 LEU A O 1
ATOM 643 N N . ALA A 1 80 ? -3.184 -1.308 -2.459 1.00 94.88 80 ALA A N 1
ATOM 644 C CA . ALA A 1 80 ? -3.419 -1.289 -1.021 1.00 94.88 80 ALA A CA 1
ATOM 645 C C . ALA A 1 80 ? -3.545 -2.703 -0.443 1.00 94.88 80 ALA A C 1
ATOM 647 O O . ALA A 1 80 ? -4.172 -3.574 -1.042 1.00 94.88 80 ALA A O 1
ATOM 648 N N . ILE A 1 81 ? -3.011 -2.927 0.754 1.00 94.75 81 ILE A N 1
ATOM 649 C CA . ILE A 1 81 ? -3.330 -4.088 1.589 1.00 94.75 81 ILE A CA 1
ATOM 650 C C . ILE A 1 81 ? -4.100 -3.587 2.805 1.00 94.75 81 ILE A C 1
ATOM 652 O O . ILE A 1 81 ? -3.622 -2.716 3.529 1.00 94.75 81 ILE A O 1
ATOM 656 N N . VAL A 1 82 ? -5.292 -4.135 3.027 1.00 94.31 82 VAL A N 1
ATOM 657 C CA . VAL A 1 82 ? -6.219 -3.701 4.082 1.00 94.31 82 VAL A CA 1
ATOM 658 C C . VAL A 1 82 ? -6.762 -4.883 4.878 1.00 94.31 82 VAL A C 1
ATOM 660 O O . VAL A 1 82 ? -6.774 -6.020 4.408 1.00 94.31 82 VAL A O 1
ATOM 663 N N . GLN A 1 83 ? -7.246 -4.633 6.091 1.00 93.44 83 GLN A N 1
ATOM 664 C CA . GLN A 1 83 ? -8.133 -5.574 6.777 1.00 93.44 83 GLN A CA 1
ATOM 665 C C . GLN A 1 83 ? -9.536 -5.512 6.151 1.00 93.44 83 GLN A C 1
ATOM 667 O O . GLN A 1 83 ? -9.951 -4.431 5.730 1.00 93.44 83 GLN A O 1
ATOM 672 N N . PRO A 1 84 ? -10.300 -6.618 6.120 1.00 92.69 84 PRO A N 1
ATOM 673 C CA . PRO A 1 84 ? -11.692 -6.591 5.670 1.00 92.69 84 PRO A CA 1
ATOM 674 C C . PRO A 1 84 ? -12.520 -5.504 6.373 1.00 92.69 84 PRO A C 1
ATOM 676 O O . PRO A 1 84 ? -13.143 -4.691 5.699 1.00 92.69 84 PRO A O 1
ATOM 679 N N . ASP A 1 85 ? -12.418 -5.398 7.702 1.00 92.62 85 ASP A N 1
ATOM 680 C CA . ASP A 1 85 ? -13.149 -4.407 8.510 1.00 92.62 85 ASP A CA 1
ATOM 681 C C . ASP A 1 85 ? -12.691 -2.953 8.282 1.00 92.62 85 ASP A C 1
ATOM 683 O O . ASP A 1 85 ? -13.381 -1.998 8.639 1.00 92.62 85 ASP A O 1
ATOM 687 N N . GLN A 1 86 ? -11.506 -2.742 7.698 1.00 91.56 86 GLN A N 1
ATOM 688 C CA . GLN A 1 86 ? -11.045 -1.396 7.343 1.00 91.56 86 GLN A CA 1
ATOM 689 C C . GLN A 1 86 ? -11.799 -0.841 6.132 1.00 91.56 86 GLN A C 1
ATOM 691 O O . GLN A 1 86 ? -11.878 0.376 5.985 1.00 91.56 86 GLN A O 1
ATOM 696 N N . LEU A 1 87 ? -12.395 -1.693 5.292 1.00 92.38 87 LEU A N 1
ATOM 697 C CA . LEU A 1 87 ? -13.182 -1.243 4.144 1.00 92.38 87 LEU A CA 1
ATOM 698 C C . LEU A 1 87 ? -14.475 -0.531 4.554 1.00 92.38 87 LEU A C 1
ATOM 700 O O . LEU A 1 87 ? -14.991 0.252 3.764 1.00 92.38 87 LEU A O 1
ATOM 704 N N . ASP A 1 88 ? -14.967 -0.723 5.778 1.00 93.31 88 ASP A N 1
ATOM 705 C CA . ASP A 1 88 ? -16.099 0.043 6.313 1.00 93.31 88 ASP A CA 1
ATOM 706 C C . ASP A 1 88 ? -15.708 1.473 6.720 1.00 93.31 88 ASP A C 1
ATOM 708 O O . ASP A 1 88 ? -16.566 2.346 6.872 1.00 93.31 88 ASP A O 1
ATOM 712 N N . GLN A 1 89 ? -14.409 1.755 6.860 1.00 91.19 89 GLN A N 1
ATOM 713 C CA . GLN A 1 89 ? -13.915 3.063 7.273 1.00 91.19 89 GLN A CA 1
ATOM 714 C C . GLN A 1 89 ? -13.863 4.020 6.070 1.00 91.19 89 GLN A C 1
ATOM 716 O O . GLN A 1 89 ? -13.115 3.775 5.116 1.00 91.19 89 GLN A O 1
ATOM 721 N N . PRO A 1 90 ? -14.582 5.161 6.101 1.00 91.56 90 PRO A N 1
ATOM 722 C CA . PRO A 1 90 ? -14.612 6.101 4.977 1.00 91.56 90 PRO A CA 1
ATOM 723 C C . PRO A 1 90 ? -13.226 6.624 4.584 1.00 91.56 90 PRO A C 1
ATOM 725 O O . PRO A 1 90 ? -12.954 6.819 3.403 1.00 91.56 90 PRO A O 1
ATOM 728 N N . GLN A 1 91 ? -12.342 6.809 5.569 1.00 89.81 91 GLN A N 1
ATOM 729 C CA . GLN A 1 91 ? -10.970 7.263 5.349 1.00 89.81 91 GLN A CA 1
ATOM 730 C C . GLN A 1 91 ? -10.158 6.262 4.514 1.00 89.81 91 GLN A C 1
ATOM 732 O O . GLN A 1 91 ? -9.476 6.665 3.578 1.00 89.81 91 GLN A O 1
ATOM 737 N N . VAL A 1 92 ? -10.268 4.961 4.801 1.00 91.38 92 VAL A N 1
ATOM 738 C CA . VAL A 1 92 ? -9.546 3.911 4.064 1.00 91.38 92 VAL A CA 1
ATOM 739 C C . VAL A 1 92 ? -10.077 3.793 2.640 1.00 91.38 92 VAL A C 1
ATOM 741 O O . VAL A 1 92 ? -9.298 3.748 1.692 1.00 91.38 92 VAL A O 1
ATOM 744 N N . ARG A 1 93 ? -11.404 3.805 2.464 1.00 92.75 93 ARG A N 1
ATOM 745 C CA . ARG A 1 93 ? -12.017 3.775 1.127 1.00 92.75 93 ARG A CA 1
ATOM 746 C C . ARG A 1 93 ? -11.563 4.949 0.268 1.00 92.75 93 ARG A C 1
ATOM 748 O O . ARG A 1 93 ? -11.268 4.755 -0.906 1.00 92.75 93 ARG A O 1
ATOM 755 N N . ARG A 1 94 ? -11.499 6.142 0.864 1.00 92.75 94 ARG A N 1
ATOM 756 C CA . ARG A 1 94 ? -11.019 7.348 0.194 1.00 92.75 94 ARG A CA 1
ATOM 757 C C . ARG A 1 94 ? -9.555 7.214 -0.220 1.00 92.75 94 ARG A C 1
ATOM 759 O O . ARG A 1 94 ? -9.254 7.429 -1.381 1.00 92.75 94 ARG A O 1
ATOM 766 N N . LEU A 1 95 ? -8.680 6.767 0.680 1.00 91.94 95 LEU A N 1
ATOM 767 C CA . LEU A 1 95 ? -7.265 6.522 0.374 1.00 91.94 95 LEU A CA 1
ATOM 768 C C . LEU A 1 95 ? -7.068 5.555 -0.798 1.00 91.94 95 LEU A C 1
ATOM 770 O O . LEU A 1 95 ? -6.248 5.800 -1.683 1.00 91.94 95 LEU A O 1
ATOM 774 N N . ILE A 1 96 ? -7.830 4.458 -0.814 1.00 93.62 96 ILE A N 1
ATOM 775 C CA . ILE A 1 96 ? -7.783 3.494 -1.915 1.00 93.62 96 ILE A CA 1
ATOM 776 C C . ILE A 1 96 ? -8.219 4.170 -3.216 1.00 93.62 96 ILE A C 1
ATOM 778 O O . ILE A 1 96 ? -7.532 4.029 -4.215 1.00 93.62 96 ILE A O 1
ATOM 782 N N . GLN A 1 97 ? -9.328 4.911 -3.209 1.00 93.31 97 GLN A N 1
ATOM 783 C CA . GLN A 1 97 ? -9.857 5.566 -4.410 1.00 93.31 97 GLN A CA 1
ATOM 784 C C . GLN A 1 97 ? -8.956 6.687 -4.941 1.00 93.31 97 GLN A C 1
ATOM 786 O O . GLN A 1 97 ? -8.835 6.833 -6.155 1.00 93.31 97 GLN A O 1
ATOM 791 N N . ASP A 1 98 ? -8.340 7.459 -4.047 1.00 93.12 98 ASP A N 1
ATOM 792 C CA . ASP A 1 98 ? -7.556 8.642 -4.403 1.00 93.12 98 ASP A CA 1
ATOM 793 C C . ASP A 1 98 ? -6.143 8.260 -4.894 1.00 93.12 98 ASP A C 1
ATOM 795 O O . ASP A 1 98 ? -5.615 8.907 -5.799 1.00 93.12 98 ASP A O 1
ATOM 799 N N . TYR A 1 99 ? -5.541 7.190 -4.352 1.00 92.62 99 TYR A N 1
ATOM 800 C CA . TYR A 1 99 ? -4.129 6.858 -4.606 1.00 92.62 99 TYR A CA 1
ATOM 801 C C . TYR A 1 99 ? -3.869 5.453 -5.167 1.00 92.62 99 TYR A C 1
ATOM 803 O O . TYR A 1 99 ? -2.813 5.227 -5.767 1.00 92.62 99 TYR A O 1
ATOM 811 N N . CYS A 1 100 ? -4.775 4.490 -4.969 1.00 94.19 100 CYS A N 1
ATOM 812 C CA . CYS A 1 100 ? -4.523 3.080 -5.276 1.00 94.19 100 CYS A CA 1
ATOM 813 C C . CYS A 1 100 ? -5.315 2.604 -6.501 1.00 94.19 100 CYS A C 1
ATOM 815 O O . CYS A 1 100 ? -6.504 2.862 -6.648 1.00 94.19 100 CYS A O 1
ATOM 817 N N . GLN A 1 101 ? -4.661 1.841 -7.375 1.00 92.69 101 GLN A N 1
ATOM 818 C CA . GLN A 1 101 ? -5.311 1.217 -8.532 1.00 92.69 101 GLN A CA 1
ATOM 819 C C . GLN A 1 101 ? -6.052 -0.074 -8.177 1.00 92.69 101 GLN A C 1
ATOM 821 O O . GLN A 1 101 ? -7.036 -0.420 -8.824 1.00 92.69 101 GLN A O 1
ATOM 826 N N . ASP A 1 102 ? -5.569 -0.801 -7.171 1.00 93.00 102 ASP A N 1
ATOM 827 C CA . ASP A 1 102 ? -6.148 -2.069 -6.729 1.00 93.00 102 ASP A CA 1
ATOM 828 C C . ASP A 1 102 ? -5.970 -2.218 -5.211 1.00 93.00 102 ASP A C 1
ATOM 830 O O . ASP A 1 102 ? -5.157 -1.520 -4.593 1.00 93.00 102 ASP A O 1
ATOM 834 N N . TYR A 1 103 ? -6.717 -3.132 -4.597 1.00 94.12 103 TYR A N 1
ATOM 835 C CA . TYR A 1 103 ? -6.560 -3.456 -3.182 1.00 94.12 103 TYR A CA 1
ATOM 836 C C . TYR A 1 103 ? -6.757 -4.946 -2.903 1.00 94.12 103 TYR A C 1
ATOM 838 O O . TYR A 1 103 ? -7.516 -5.650 -3.569 1.00 94.12 103 TYR A O 1
ATOM 846 N N . HIS A 1 104 ? -6.073 -5.433 -1.872 1.00 94.00 104 HIS A N 1
ATOM 847 C CA . HIS A 1 104 ? -6.178 -6.799 -1.374 1.00 94.00 104 HIS A CA 1
ATOM 848 C C . HIS A 1 104 ? -6.505 -6.778 0.111 1.00 94.00 104 HIS A C 1
ATOM 850 O O . HIS A 1 104 ? -5.944 -6.001 0.880 1.00 94.00 104 HIS A O 1
ATOM 856 N N . THR A 1 105 ? -7.411 -7.653 0.526 1.00 93.94 105 THR A N 1
ATOM 857 C CA . THR A 1 105 ? -7.734 -7.846 1.938 1.00 93.94 105 THR A CA 1
ATOM 858 C C . THR A 1 105 ? -6.826 -8.903 2.556 1.00 93.94 105 THR A C 1
ATOM 860 O O . THR A 1 105 ? -6.428 -9.855 1.881 1.00 93.94 105 THR A O 1
ATOM 863 N N . LEU A 1 106 ? -6.531 -8.787 3.849 1.00 90.69 106 LEU A N 1
ATOM 864 C CA . LEU A 1 106 ? -5.886 -9.862 4.597 1.00 90.69 106 LEU A CA 1
ATOM 865 C C . LEU A 1 106 ? -6.849 -11.045 4.836 1.00 90.69 106 LEU A C 1
ATOM 867 O O . LEU A 1 106 ? -8.045 -10.823 5.033 1.00 90.69 106 LEU A O 1
ATOM 871 N N . PRO A 1 107 ? -6.340 -12.295 4.856 1.00 89.94 107 PRO A N 1
ATOM 872 C CA . PRO A 1 107 ? -4.957 -12.683 4.558 1.00 89.94 107 PRO A CA 1
ATOM 873 C C . PRO A 1 107 ? -4.620 -12.536 3.062 1.00 89.94 107 PRO A C 1
ATOM 875 O O . PRO A 1 107 ? -5.400 -12.925 2.198 1.00 89.94 107 PRO A O 1
ATOM 878 N N . VAL A 1 108 ? -3.435 -11.993 2.758 1.00 86.81 108 VAL A N 1
ATOM 879 C CA . VAL A 1 108 ? -3.009 -11.695 1.380 1.00 86.81 108 VAL A CA 1
ATOM 880 C C . VAL A 1 108 ? -2.808 -12.984 0.579 1.00 86.81 108 VAL A C 1
ATOM 882 O O . VAL A 1 108 ? -1.992 -13.834 0.944 1.00 86.81 108 VAL A O 1
ATOM 885 N N . ASP A 1 109 ? -3.482 -13.088 -0.569 1.00 89.62 109 ASP A N 1
ATOM 886 C CA . ASP A 1 109 ? -3.139 -14.068 -1.601 1.00 89.62 109 ASP A CA 1
ATOM 887 C C . ASP A 1 109 ? -1.920 -13.569 -2.392 1.00 89.62 109 ASP A C 1
ATOM 889 O O . ASP A 1 109 ? -2.021 -12.764 -3.321 1.00 89.62 109 ASP A O 1
ATOM 893 N N . TRP A 1 110 ? -0.741 -14.080 -2.035 1.00 86.38 110 TRP A N 1
ATOM 894 C CA . TRP A 1 110 ? 0.530 -13.708 -2.662 1.00 86.38 110 TRP A CA 1
ATOM 895 C C . TRP A 1 110 ? 0.595 -13.999 -4.163 1.00 86.38 110 TRP A C 1
ATOM 897 O O . TRP A 1 110 ? 1.344 -13.335 -4.881 1.00 86.38 110 TRP A O 1
ATOM 907 N N . ARG A 1 111 ? -0.158 -14.989 -4.659 1.00 87.50 111 ARG A N 1
ATOM 908 C CA . ARG A 1 111 ? -0.201 -15.302 -6.091 1.00 87.50 111 ARG A CA 1
ATOM 909 C C . ARG A 1 111 ? -1.005 -14.241 -6.830 1.00 87.50 111 ARG A C 1
ATOM 911 O O . ARG A 1 111 ? -0.547 -13.755 -7.862 1.00 87.50 111 ARG A O 1
ATOM 918 N N . ARG A 1 112 ? -2.158 -13.851 -6.282 1.00 89.31 112 ARG A N 1
ATOM 919 C CA . ARG A 1 112 ? -2.987 -12.784 -6.851 1.00 89.31 112 ARG A CA 1
ATOM 920 C C . ARG A 1 112 ? -2.278 -11.433 -6.782 1.00 89.31 112 ARG A C 1
ATOM 922 O O . ARG A 1 112 ? -2.259 -10.722 -7.777 1.00 89.31 112 ARG A O 1
ATOM 929 N N . LEU A 1 113 ? -1.621 -11.124 -5.664 1.00 89.75 113 LEU A N 1
ATOM 930 C CA . LEU A 1 113 ? -0.858 -9.884 -5.509 1.00 89.75 113 LEU A CA 1
ATOM 931 C C . LEU A 1 113 ? 0.294 -9.796 -6.522 1.00 89.75 113 LEU A C 1
ATOM 933 O O . LEU A 1 113 ? 0.449 -8.773 -7.178 1.00 89.75 113 LEU A O 1
ATOM 937 N N . ARG A 1 114 ? 1.053 -10.881 -6.738 1.00 88.00 114 ARG A N 1
ATOM 938 C CA . ARG A 1 114 ? 2.070 -10.942 -7.809 1.00 88.00 114 ARG A CA 1
ATOM 939 C C . ARG A 1 114 ? 1.485 -10.679 -9.193 1.00 88.00 114 ARG A C 1
ATOM 941 O O . ARG A 1 114 ? 2.112 -9.978 -9.980 1.00 88.00 114 ARG A O 1
ATOM 948 N N . TYR A 1 115 ? 0.315 -11.245 -9.482 1.00 89.12 115 TYR A N 1
ATOM 949 C CA . TYR A 1 115 ? -0.364 -11.036 -10.756 1.00 89.12 115 TYR A CA 1
ATOM 950 C C . TYR A 1 115 ? -0.798 -9.573 -10.929 1.00 89.12 115 TYR A C 1
ATOM 952 O O . TYR A 1 115 ? -0.482 -8.976 -11.954 1.00 89.12 115 TYR A O 1
ATOM 960 N N . SER A 1 116 ? -1.424 -8.967 -9.910 1.00 91.69 116 SER A N 1
ATOM 961 C CA . SER A 1 116 ? -1.777 -7.539 -9.925 1.00 91.69 116 SER A CA 1
ATOM 962 C C . SER A 1 116 ? -0.537 -6.660 -10.128 1.00 91.69 116 SER A C 1
ATOM 964 O O . SER A 1 116 ? -0.570 -5.758 -10.956 1.00 91.69 116 SER A O 1
ATOM 966 N N . LEU A 1 117 ? 0.583 -6.949 -9.452 1.00 89.62 117 LEU A N 1
ATOM 967 C CA . LEU A 1 117 ? 1.832 -6.193 -9.623 1.00 89.62 117 LEU A CA 1
ATOM 968 C C . LEU A 1 117 ? 2.428 -6.328 -11.031 1.00 89.62 117 LEU A C 1
ATOM 970 O O . LEU A 1 117 ? 2.886 -5.335 -11.594 1.00 89.62 117 LEU A O 1
ATOM 974 N N . GLY A 1 118 ? 2.405 -7.531 -11.613 1.00 88.38 118 GLY A N 1
ATOM 975 C CA . GLY A 1 118 ? 2.807 -7.746 -13.006 1.00 88.38 118 GLY A CA 1
ATOM 976 C C . GLY A 1 118 ? 1.959 -6.911 -13.964 1.00 88.38 118 GLY A C 1
ATOM 977 O O . GLY A 1 118 ? 2.504 -6.125 -14.737 1.00 88.38 118 GLY A O 1
ATOM 978 N N . HIS A 1 119 ? 0.637 -6.969 -13.802 1.00 88.81 119 HIS A N 1
ATOM 979 C CA . HIS A 1 119 ? -0.305 -6.200 -14.609 1.00 88.81 119 HIS A CA 1
ATOM 980 C C . HIS A 1 119 ? -0.123 -4.681 -14.446 1.00 88.81 119 HIS A C 1
ATOM 982 O O . HIS A 1 119 ? -0.155 -3.949 -15.431 1.00 88.81 119 HIS A O 1
ATOM 988 N N . MET A 1 120 ? 0.096 -4.187 -13.221 1.00 89.06 120 MET A N 1
ATOM 989 C CA . MET A 1 120 ? 0.357 -2.764 -12.951 1.00 89.06 120 MET A CA 1
ATOM 990 C C . MET A 1 120 ? 1.631 -2.267 -13.638 1.00 89.06 120 MET A C 1
ATOM 992 O O . MET A 1 120 ? 1.682 -1.124 -14.085 1.00 89.06 120 MET A O 1
ATOM 996 N N . TRP A 1 121 ? 2.657 -3.113 -13.727 1.00 85.50 121 TRP A N 1
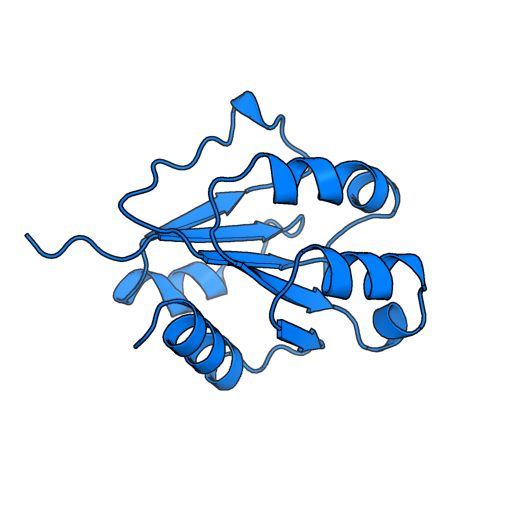ATOM 997 C CA . TRP A 1 121 ? 3.882 -2.791 -14.456 1.00 85.50 121 TRP A CA 1
ATOM 9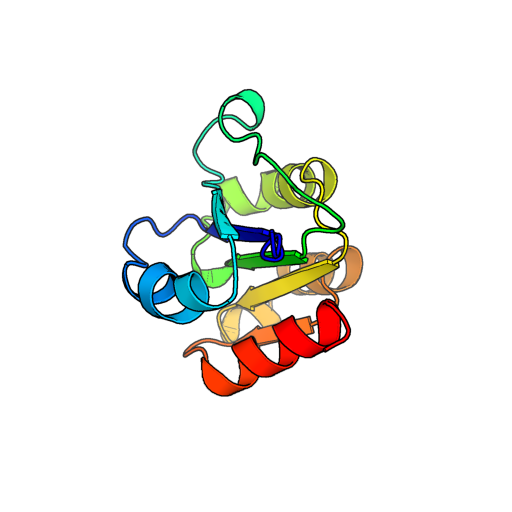98 C C . TRP A 1 121 ? 3.738 -2.945 -15.979 1.00 85.50 121 TRP A C 1
ATOM 1000 O O . TRP A 1 121 ? 4.464 -2.295 -16.730 1.00 85.50 121 TRP A O 1
ATOM 1010 N N . GLY A 1 122 ? 2.799 -3.774 -16.441 1.00 81.44 122 GLY A N 1
ATOM 1011 C CA . GLY A 1 122 ? 2.560 -4.064 -17.857 1.00 81.44 122 GLY A CA 1
ATOM 1012 C C . GLY A 1 122 ? 3.208 -5.361 -18.356 1.00 81.44 122 GLY A C 1
ATOM 1013 O O . GLY A 1 122 ? 3.577 -5.431 -19.528 1.00 81.44 122 GLY A O 1
ATOM 1014 N N . MET A 1 123 ? 3.382 -6.352 -17.473 1.00 66.44 123 MET A N 1
ATOM 1015 C CA . MET A 1 123 ? 3.760 -7.737 -17.807 1.00 66.44 123 MET A CA 1
ATOM 1016 C C . MET A 1 123 ? 2.550 -8.666 -17.878 1.00 66.44 123 MET A C 1
ATOM 1018 O O . MET A 1 123 ? 1.595 -8.450 -17.097 1.00 66.44 123 MET A O 1
#

Radius of gyration: 13.55 Å; chains: 1; bounding box: 38×28×32 Å

Sequence (123 aa):
MEQKPTLLWLSADRRQNNIHQLFANQWQLNRIHPGEPLHTQQPGCSGRPIGVCDLASLTQSQYAHIDQWLEHLPASSWLAIVQPDQLDQPQVRRLIQDYCQDYHTLPVDWRRLRYSLGHMWGM